Protein AF-A0A1G9D6D6-F1 (afdb_monomer)

Mean predicted aligned error: 4.67 Å

Radius of gyration: 12.06 Å; Cα contacts (8 Å, |Δi|>4): 28; chains: 1; bounding box: 26×21×31 Å

pLDDT: mean 88.31, std 6.35, range [62.0, 94.56]

Foldseek 3Di:
DDDVPDDDDDDDPVLLVVLVCCCPPVVDDLVVSCVVSVNPDSCPNVVSVVVVD

InterPro domains:
  IPR009057 Homedomain-like superfamily [SSF46689] (7-52)

Sequence (53 aa):
MAIKGQKFKTYSEELKLEAIRLHVEEKWTYRQINDHVGIQDKDRMKRWMRKYR

Nearest PDB structures (foldseek):
  2cob-assembly1_A  TM=6.386E-01  e=1.083E+00  Homo sapiens
  7aav-assembly1_L  TM=6.801E-01  e=2.982E+00  Homo sapiens
  3jb9-assembly1_W  TM=6.6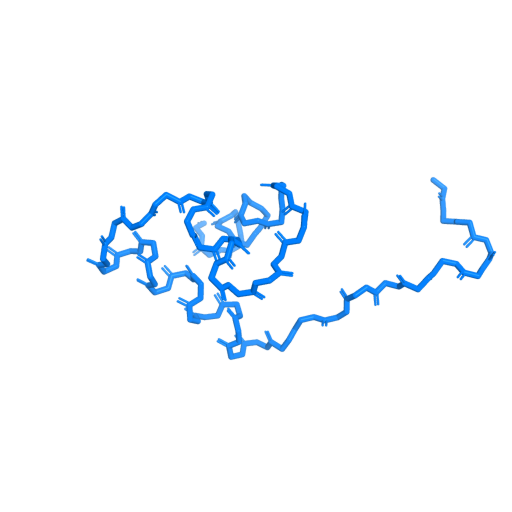90E-01  e=3.384E+00  Schizosaccharomyces pombe 972h-
  5mq0-assembly1_O  TM=7.200E-01  e=6.374E+00  Saccharomyces cerevisiae
  4bbs-assembly1_J  TM=6.627E-01  e=4.948E+00  Saccharomyces cerevisiae

Solvent-accessible surface area (backbone atoms only — not comparable to full-atom values): 3454 Å² total; per-residue (Å²): 134,87,59,94,86,68,80,77,87,82,76,58,68,66,62,52,50,51,53,50,45,43,37,69,77,71,61,47,49,68,65,59,44,25,66,71,75,68,46,85,56,81,64,52,56,59,56,52,51,64,71,75,105

Secondary structure (DSSP, 8-state):
-PPTT-------HHHHHHHHHHHHTS---HHHHHHHTT---TTHHHHHHHHH-

Structure (mmCIF, N/CA/C/O backb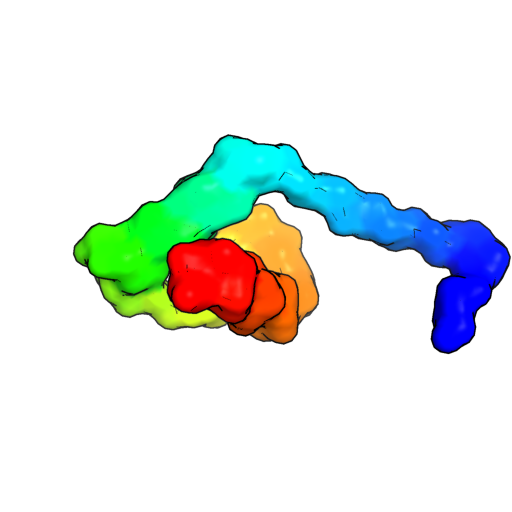one):
data_AF-A0A1G9D6D6-F1
#
_entry.id   AF-A0A1G9D6D6-F1
#
loop_
_atom_site.group_PDB
_atom_site.id
_atom_site.type_symbol
_atom_site.label_atom_id
_atom_site.label_alt_id
_atom_site.label_comp_id
_atom_site.label_asym_id
_atom_site.label_entity_id
_atom_site.label_seq_id
_atom_site.pdbx_PDB_ins_code
_atom_site.Cartn_x
_atom_site.Cartn_y
_atom_site.Cartn_z
_atom_site.occupancy
_atom_site.B_iso_or_equiv
_atom_site.auth_seq_id
_atom_site.auth_comp_id
_atom_site.auth_asym_id
_atom_site.auth_atom_id
_atom_site.pdbx_PDB_model_num
ATOM 1 N N . MET A 1 1 ? 11.356 -14.619 -13.717 1.00 62.00 1 MET A N 1
ATOM 2 C CA . MET A 1 1 ? 12.484 -14.083 -14.509 1.00 62.00 1 MET A CA 1
ATOM 3 C C . MET A 1 1 ? 12.288 -12.586 -14.664 1.00 62.00 1 MET A C 1
ATOM 5 O O . MET A 1 1 ? 11.187 -12.186 -15.022 1.00 62.00 1 MET A O 1
ATOM 9 N N . ALA A 1 2 ? 13.287 -11.769 -14.331 1.00 72.62 2 ALA A N 1
ATOM 10 C CA . ALA A 1 2 ? 13.235 -10.336 -14.618 1.00 72.62 2 ALA A CA 1
ATOM 11 C C . ALA A 1 2 ? 13.566 -10.124 -16.100 1.00 72.62 2 ALA A C 1
ATOM 13 O O . ALA A 1 2 ? 14.549 -10.677 -16.594 1.00 72.62 2 ALA A O 1
ATOM 14 N N . ILE A 1 3 ? 12.733 -9.371 -16.816 1.00 84.69 3 ILE A N 1
ATOM 15 C CA . ILE A 1 3 ? 12.955 -9.084 -18.238 1.00 84.69 3 ILE A CA 1
ATOM 16 C C . ILE A 1 3 ? 13.947 -7.920 -18.333 1.00 84.69 3 ILE A C 1
ATOM 18 O O . ILE A 1 3 ? 13.809 -6.924 -17.619 1.00 84.69 3 ILE A O 1
ATOM 22 N N . LYS A 1 4 ? 14.956 -8.027 -19.207 1.00 81.88 4 LYS A N 1
ATOM 23 C CA . LYS A 1 4 ? 15.926 -6.948 -19.449 1.00 81.88 4 LYS A CA 1
ATOM 24 C C . LYS A 1 4 ? 15.172 -5.671 -19.852 1.00 81.88 4 LYS A C 1
ATOM 26 O O . LYS A 1 4 ? 14.453 -5.674 -20.843 1.00 81.88 4 LYS A O 1
ATOM 31 N N . GLY A 1 5 ? 15.319 -4.603 -19.064 1.00 81.62 5 GLY A N 1
ATOM 32 C CA . GLY A 1 5 ? 14.602 -3.331 -19.253 1.00 81.62 5 GLY A CA 1
ATOM 33 C C . GLY A 1 5 ? 13.355 -3.138 -18.378 1.00 81.62 5 GLY A C 1
ATOM 34 O O . GLY A 1 5 ? 12.744 -2.071 -18.420 1.00 81.62 5 GLY A O 1
ATOM 35 N N . GLN A 1 6 ? 12.984 -4.117 -17.547 1.00 80.88 6 GLN A N 1
ATOM 36 C CA . GLN A 1 6 ? 11.891 -3.969 -16.586 1.00 80.88 6 GLN A CA 1
ATOM 37 C C . GLN A 1 6 ? 12.250 -2.925 -15.517 1.00 80.88 6 GLN A C 1
ATOM 39 O O . GLN A 1 6 ? 13.148 -3.130 -14.701 1.00 80.88 6 GLN A O 1
ATOM 44 N N . LYS A 1 7 ? 11.521 -1.805 -15.499 1.00 77.06 7 LYS A N 1
ATOM 45 C CA . LYS A 1 7 ? 11.640 -0.798 -14.439 1.00 77.06 7 LYS A CA 1
ATOM 46 C C . LYS A 1 7 ? 10.793 -1.222 -13.244 1.00 77.06 7 LYS A C 1
ATOM 48 O O . LYS A 1 7 ? 9.571 -1.332 -13.344 1.00 77.06 7 LYS A O 1
ATOM 53 N N . PHE A 1 8 ? 11.436 -1.451 -12.105 1.00 77.62 8 PHE A N 1
ATOM 54 C CA . PHE A 1 8 ? 10.725 -1.683 -10.854 1.00 77.62 8 PHE A CA 1
ATOM 55 C C . PHE A 1 8 ? 10.283 -0.343 -10.270 1.00 77.62 8 PHE A C 1
ATOM 57 O O . PHE A 1 8 ? 11.109 0.535 -10.039 1.00 77.62 8 PHE A O 1
ATOM 64 N N . LYS A 1 9 ? 8.978 -0.191 -10.012 1.00 81.19 9 LYS A N 1
ATOM 65 C CA . LYS A 1 9 ? 8.477 0.935 -9.218 1.00 81.19 9 LYS A CA 1
ATOM 66 C C . LYS A 1 9 ? 8.999 0.786 -7.788 1.00 81.19 9 LYS A C 1
ATOM 68 O O . LYS A 1 9 ? 8.642 -0.173 -7.093 1.00 81.19 9 LYS A O 1
ATOM 73 N N . THR A 1 10 ? 9.854 1.714 -7.378 1.00 84.06 10 THR A N 1
ATOM 74 C CA . THR A 1 10 ? 10.246 1.906 -5.986 1.00 84.06 10 THR A CA 1
ATOM 75 C C . THR A 1 10 ? 9.203 2.786 -5.309 1.00 84.06 10 THR A C 1
ATOM 77 O O . THR A 1 10 ? 8.726 3.761 -5.879 1.00 84.06 10 THR A O 1
ATOM 80 N N . TYR A 1 11 ? 8.811 2.396 -4.102 1.00 86.81 11 TYR A N 1
ATOM 81 C CA . TYR A 1 11 ? 7.912 3.171 -3.255 1.00 86.81 11 TYR A CA 1
ATOM 82 C C . TYR A 1 11 ? 8.707 3.592 -2.026 1.00 86.81 11 TYR A C 1
ATOM 84 O O . TYR A 1 11 ? 9.405 2.745 -1.446 1.00 86.81 11 TYR A O 1
ATOM 92 N N . SER A 1 12 ? 8.613 4.872 -1.662 1.00 89.94 12 SER A N 1
ATOM 93 C CA . SER A 1 12 ? 9.227 5.407 -0.448 1.00 89.94 12 SER A CA 1
ATOM 94 C C . SER A 1 12 ? 8.670 4.704 0.789 1.00 89.94 12 SER A C 1
ATOM 96 O O . SER A 1 12 ? 7.600 4.091 0.756 1.00 89.94 12 SER A O 1
ATOM 98 N N . GLU A 1 13 ? 9.430 4.724 1.879 1.00 89.06 13 GLU A N 1
ATOM 99 C CA . GLU A 1 13 ? 8.974 4.150 3.149 1.00 89.06 13 GLU A CA 1
ATOM 100 C C . GLU A 1 13 ? 7.805 4.934 3.735 1.00 89.06 13 GLU A C 1
ATOM 102 O O . GLU A 1 13 ? 6.860 4.319 4.215 1.00 89.06 13 GLU A O 1
ATOM 107 N N . GLU A 1 14 ? 7.813 6.256 3.578 1.00 91.12 14 GLU A N 1
ATOM 108 C CA . GLU A 1 14 ? 6.710 7.144 3.957 1.00 91.12 14 GLU A CA 1
ATOM 109 C C . GLU A 1 14 ? 5.384 6.694 3.335 1.00 91.12 14 GLU A C 1
ATOM 111 O O . GLU A 1 14 ? 4.411 6.475 4.049 1.00 91.12 14 GLU A O 1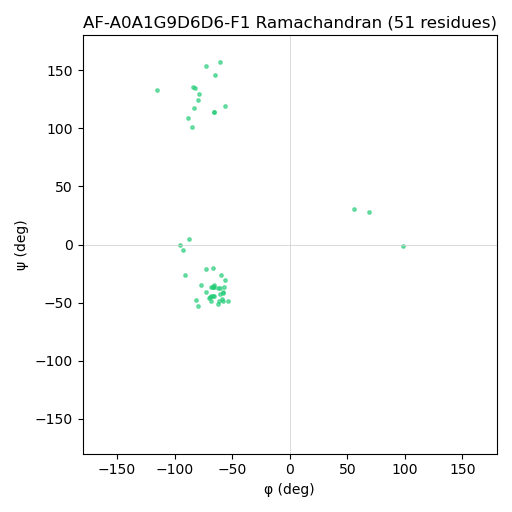
ATOM 116 N N . LEU A 1 15 ? 5.377 6.417 2.025 1.00 92.31 15 LEU A N 1
ATOM 117 C CA . LEU A 1 15 ? 4.180 5.966 1.312 1.00 92.31 15 LEU A CA 1
ATOM 118 C C . LEU A 1 15 ? 3.710 4.583 1.793 1.00 92.31 15 LEU A C 1
ATOM 120 O O . LEU A 1 15 ? 2.513 4.310 1.870 1.00 92.31 15 LEU A O 1
ATOM 124 N N . LYS A 1 16 ? 4.645 3.694 2.155 1.00 91.75 16 LYS A N 1
ATOM 125 C CA . LYS A 1 16 ? 4.296 2.389 2.743 1.00 91.75 16 LYS A CA 1
ATOM 126 C C . LYS A 1 16 ? 3.653 2.555 4.115 1.00 91.75 16 LYS A C 1
ATOM 128 O O . LYS A 1 16 ? 2.678 1.865 4.401 1.00 91.75 16 LYS A O 1
ATOM 133 N N . LEU A 1 17 ? 4.210 3.428 4.953 1.00 92.69 17 LEU A N 1
ATOM 134 C CA . LEU A 1 17 ? 3.712 3.698 6.299 1.00 92.69 17 LEU A CA 1
ATOM 135 C C . LEU A 1 17 ? 2.332 4.346 6.251 1.00 92.69 17 LEU A C 1
ATOM 137 O O . LEU A 1 17 ? 1.440 3.898 6.963 1.00 92.69 17 LEU A O 1
ATOM 141 N N . GLU A 1 18 ? 2.131 5.319 5.366 1.00 93.38 18 GLU A N 1
ATOM 142 C CA . GLU A 1 18 ? 0.833 5.950 5.129 1.00 93.38 18 GLU A CA 1
ATOM 143 C C . GLU A 1 18 ? -0.219 4.916 4.704 1.00 93.38 18 GLU A C 1
ATOM 145 O O . GLU A 1 18 ? -1.282 4.816 5.314 1.00 93.38 18 GLU A O 1
ATOM 150 N N . ALA A 1 19 ? 0.110 4.054 3.73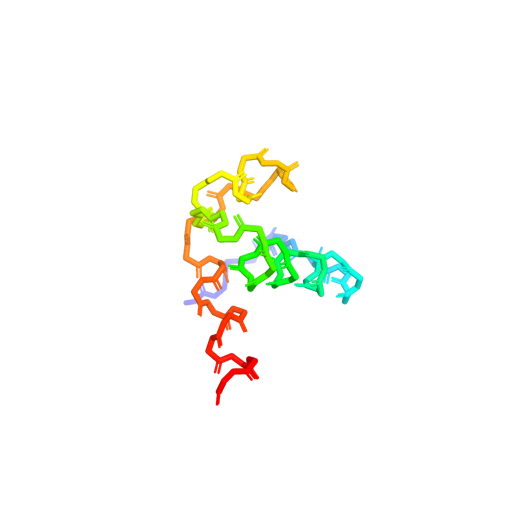9 1.00 93.31 19 ALA A N 1
ATOM 151 C CA . ALA A 1 19 ? -0.789 2.997 3.284 1.00 93.31 19 ALA A CA 1
ATOM 152 C C . ALA A 1 19 ? -1.141 1.981 4.391 1.00 93.31 19 ALA A C 1
ATOM 154 O O . ALA A 1 19 ? -2.276 1.505 4.462 1.00 93.31 19 ALA A O 1
ATOM 155 N N . ILE A 1 20 ? -0.188 1.637 5.265 1.00 92.00 20 ILE A N 1
ATOM 156 C CA . ILE A 1 20 ? -0.440 0.770 6.429 1.00 92.00 20 ILE A CA 1
ATOM 157 C C . ILE A 1 20 ? -1.321 1.496 7.451 1.00 92.00 20 ILE A C 1
ATOM 159 O O . ILE A 1 20 ? -2.284 0.912 7.946 1.00 92.00 20 ILE A O 1
ATOM 163 N N . ARG A 1 21 ? -1.034 2.770 7.734 1.00 94.00 21 ARG A N 1
ATOM 164 C CA . ARG A 1 21 ? -1.794 3.603 8.669 1.00 94.00 21 ARG A CA 1
ATOM 165 C C . ARG A 1 21 ? -3.257 3.730 8.248 1.00 94.00 21 ARG A C 1
ATOM 16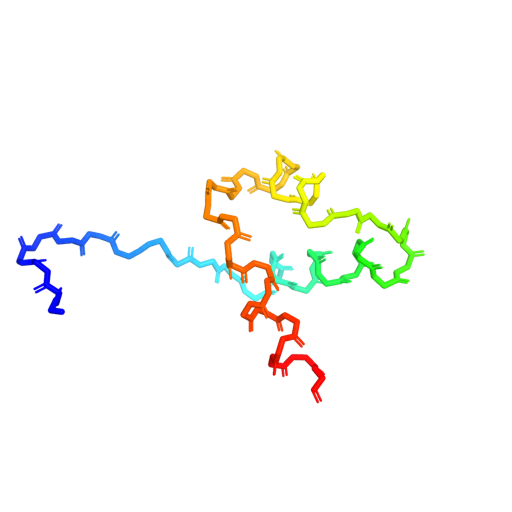7 O O . ARG A 1 21 ? -4.131 3.462 9.065 1.00 94.00 21 ARG A O 1
ATOM 174 N N . LEU A 1 22 ? -3.526 4.010 6.971 1.00 94.12 22 LEU A N 1
ATOM 175 C CA . LEU A 1 22 ? -4.883 4.059 6.405 1.00 94.12 22 LEU A CA 1
ATOM 176 C C . LEU A 1 22 ? -5.645 2.737 6.593 1.00 94.12 22 LEU A C 1
ATOM 178 O O . LEU A 1 22 ? -6.850 2.723 6.846 1.00 94.12 22 LEU A O 1
ATOM 182 N N . HIS A 1 23 ? -4.953 1.599 6.499 1.00 93.06 23 HIS A N 1
ATOM 183 C CA . HIS A 1 23 ? -5.580 0.303 6.738 1.00 93.06 23 HIS A CA 1
ATOM 184 C C . HIS A 1 23 ? -5.872 0.048 8.223 1.00 93.06 23 HIS A C 1
ATOM 186 O O . HIS A 1 23 ? -6.910 -0.522 8.552 1.00 93.06 23 HIS A O 1
ATOM 192 N N . VAL A 1 24 ? -4.954 0.425 9.114 1.00 92.50 24 VAL A N 1
ATOM 193 C CA . VAL A 1 24 ? -5.045 0.123 10.550 1.00 92.50 24 VAL A CA 1
ATOM 194 C C . VAL A 1 24 ? -5.966 1.103 11.280 1.00 92.50 24 VAL A C 1
ATOM 196 O O . VAL A 1 24 ? -6.836 0.662 12.029 1.00 92.50 24 VAL A O 1
ATOM 199 N N . GLU A 1 25 ? -5.798 2.406 11.056 1.00 93.62 25 GLU A N 1
ATOM 200 C CA . GLU A 1 25 ? -6.564 3.465 11.726 1.00 93.62 25 GLU A CA 1
ATOM 201 C C . GLU A 1 25 ? -7.942 3.642 11.084 1.00 93.62 25 GLU A C 1
ATOM 203 O O . GLU A 1 25 ? -8.963 3.556 11.763 1.00 93.62 25 GLU A O 1
ATOM 208 N N . GLU A 1 26 ? -7.985 3.835 9.764 1.00 91.50 26 GLU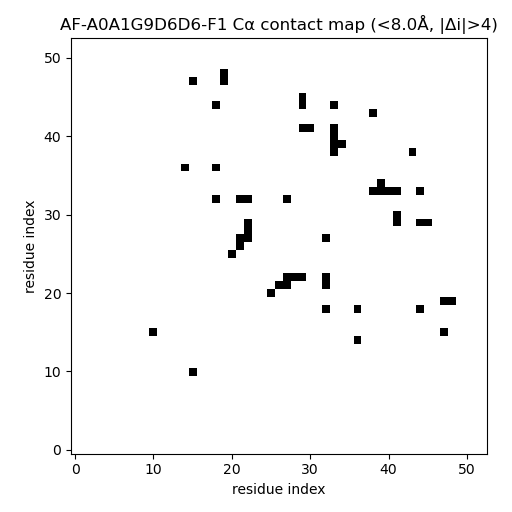 A N 1
ATOM 209 C CA . GLU A 1 26 ? -9.225 4.183 9.059 1.00 91.50 26 GLU A CA 1
ATOM 210 C C . GLU A 1 26 ? -9.987 2.961 8.522 1.00 91.50 26 GLU A C 1
ATOM 212 O O . GLU A 1 26 ? -11.091 3.090 7.993 1.00 91.50 26 GLU A O 1
ATOM 217 N N . LYS A 1 27 ? -9.418 1.756 8.658 1.00 92.69 27 LYS A N 1
ATOM 218 C CA . LYS A 1 27 ? -9.985 0.490 8.157 1.00 92.69 27 LYS A CA 1
ATOM 219 C C . LYS A 1 27 ? -10.284 0.488 6.657 1.00 92.69 27 LYS A C 1
ATOM 221 O O . LYS A 1 27 ? -11.182 -0.224 6.199 1.00 92.69 27 LYS A O 1
ATOM 226 N N . TRP A 1 28 ? -9.510 1.234 5.871 1.00 94.56 28 TRP A N 1
ATOM 227 C CA . TRP A 1 28 ? -9.673 1.240 4.421 1.00 94.56 28 TRP A CA 1
ATOM 228 C C . TRP A 1 28 ? -9.355 -0.127 3.819 1.00 94.56 28 TRP A C 1
ATOM 230 O O . TRP A 1 28 ? -8.459 -0.856 4.260 1.00 94.56 28 TRP A O 1
ATOM 240 N N . THR A 1 29 ? -10.070 -0.475 2.754 1.00 92.94 29 THR A N 1
ATOM 241 C CA . THR A 1 29 ? -9.771 -1.684 1.984 1.00 92.94 29 THR A CA 1
ATOM 242 C C . THR A 1 29 ? -8.493 -1.502 1.165 1.00 92.94 29 THR A C 1
ATOM 244 O O . THR A 1 29 ? -8.160 -0.399 0.733 1.00 92.94 29 THR A O 1
ATOM 247 N N . TYR A 1 30 ? -7.800 -2.602 0.853 1.00 92.69 30 TYR A N 1
ATOM 248 C CA . TYR A 1 30 ? -6.599 -2.549 0.004 1.00 92.69 30 TYR A CA 1
ATOM 249 C C . TYR A 1 30 ? -6.850 -1.895 -1.355 1.00 92.69 30 TYR A C 1
ATOM 251 O O . TYR A 1 30 ? -5.944 -1.286 -1.912 1.00 92.69 30 TYR A O 1
ATOM 259 N N . ARG A 1 31 ? -8.072 -2.011 -1.890 1.00 91.38 31 ARG A N 1
ATOM 260 C CA . ARG A 1 31 ? -8.448 -1.365 -3.148 1.00 91.38 31 ARG A CA 1
ATOM 261 C C . ARG A 1 31 ? -8.506 0.153 -2.999 1.00 91.38 31 ARG A C 1
ATOM 263 O O . ARG A 1 31 ? -7.892 0.835 -3.802 1.00 91.38 31 ARG A O 1
ATOM 270 N N . GLN A 1 32 ? -9.180 0.655 -1.965 1.00 92.62 32 GLN A N 1
ATOM 271 C CA . GLN A 1 32 ? -9.271 2.096 -1.708 1.00 92.62 32 GLN A CA 1
ATOM 272 C C . GLN A 1 32 ? -7.892 2.711 -1.480 1.00 92.62 32 GLN A C 1
ATOM 274 O O . GLN A 1 32 ? -7.590 3.751 -2.051 1.00 92.62 32 GLN A O 1
ATOM 279 N N . ILE A 1 33 ? -7.038 2.033 -0.710 1.00 93.62 33 ILE A N 1
ATOM 280 C CA . ILE A 1 33 ? -5.665 2.485 -0.475 1.00 93.62 33 ILE A CA 1
ATOM 281 C C . ILE A 1 33 ? -4.903 2.515 -1.799 1.00 93.62 33 ILE A C 1
ATOM 283 O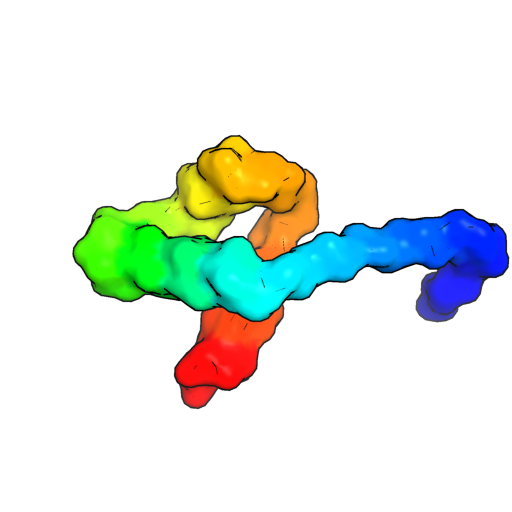 O . ILE A 1 33 ? -4.347 3.541 -2.153 1.00 93.62 33 ILE A O 1
ATOM 287 N N . ASN A 1 34 ? -4.928 1.430 -2.577 1.00 91.50 34 ASN A N 1
ATOM 288 C CA . ASN A 1 34 ? -4.242 1.380 -3.866 1.00 91.50 34 ASN A CA 1
ATOM 289 C C . ASN A 1 34 ? -4.712 2.469 -4.841 1.00 91.50 34 ASN A C 1
ATOM 291 O O . ASN A 1 34 ? -3.872 3.070 -5.508 1.00 91.50 34 ASN A O 1
ATOM 295 N N . ASP A 1 35 ? -6.017 2.731 -4.906 1.00 92.50 35 ASP A N 1
ATOM 296 C CA . 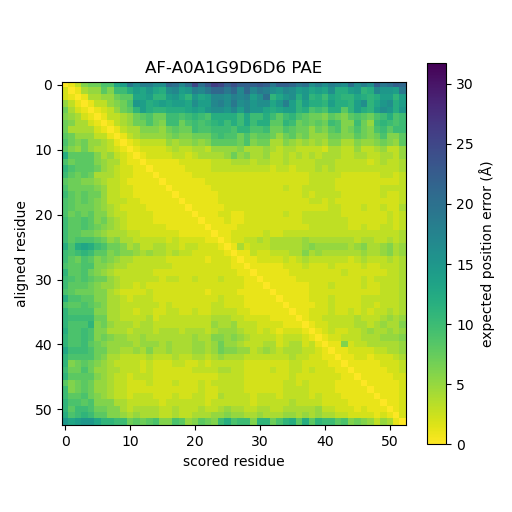ASP A 1 35 ? -6.578 3.791 -5.745 1.00 92.50 35 ASP A CA 1
ATOM 297 C C . ASP A 1 35 ? -6.129 5.180 -5.243 1.00 92.50 35 ASP A C 1
ATOM 299 O O . ASP A 1 35 ? -5.791 6.042 -6.050 1.00 92.50 35 ASP A O 1
ATOM 303 N N . HIS A 1 36 ? -6.026 5.369 -3.924 1.00 90.81 36 HIS A N 1
ATOM 304 C CA . HIS A 1 36 ? -5.587 6.616 -3.291 1.00 90.81 36 HIS A CA 1
ATOM 305 C C . HIS A 1 36 ? -4.094 6.918 -3.486 1.00 90.81 36 HIS A C 1
ATOM 307 O O . HIS A 1 36 ? -3.745 8.025 -3.884 1.00 90.81 36 HIS A O 1
ATOM 313 N N . VAL A 1 37 ? -3.209 5.934 -3.290 1.00 88.69 37 VAL A N 1
ATOM 314 C CA . VAL A 1 37 ? -1.752 6.096 -3.496 1.00 88.69 37 VAL A CA 1
ATOM 315 C C . VAL A 1 37 ? -1.296 5.828 -4.940 1.00 88.69 37 VAL A C 1
ATOM 317 O O . VAL A 1 37 ? -0.098 5.835 -5.231 1.00 88.69 37 VAL A O 1
ATOM 320 N N . GLY A 1 38 ? -2.218 5.575 -5.874 1.00 87.94 38 GLY A N 1
ATOM 321 C CA . GLY A 1 38 ? -1.898 5.349 -7.292 1.00 87.94 38 GLY A CA 1
ATOM 322 C C . GLY A 1 38 ? -1.152 4.032 -7.568 1.00 87.94 38 GLY A C 1
ATOM 323 O O . GLY A 1 38 ? -0.368 3.912 -8.519 1.00 87.94 38 GLY A O 1
ATOM 324 N N . ILE A 1 39 ? -1.365 3.017 -6.731 1.00 88.69 39 ILE A N 1
ATOM 325 C CA . ILE A 1 39 ? -0.750 1.696 -6.854 1.00 88.69 39 ILE A CA 1
ATOM 326 C C . ILE A 1 39 ? -1.618 0.809 -7.747 1.00 88.69 39 ILE A C 1
ATOM 328 O O . ILE A 1 39 ? -2.657 0.301 -7.350 1.00 88.69 39 ILE A O 1
ATOM 332 N N . GLN A 1 40 ? -1.137 0.523 -8.955 1.00 86.19 40 GLN A N 1
ATOM 333 C CA . GLN A 1 40 ? -1.822 -0.398 -9.876 1.00 86.19 40 GLN A CA 1
ATOM 334 C C . GLN A 1 40 ? -1.710 -1.879 -9.460 1.00 86.19 40 GLN A C 1
ATOM 336 O O . GLN A 1 40 ? -2.491 -2.723 -9.897 1.00 86.19 40 GLN A O 1
ATOM 341 N N . ASP A 1 41 ? -0.719 -2.219 -8.632 1.00 87.88 41 ASP A N 1
ATOM 342 C CA . ASP A 1 41 ? -0.436 -3.590 -8.202 1.00 87.88 41 ASP A CA 1
ATOM 343 C C . ASP A 1 41 ? -1.307 -3.982 -6.995 1.00 87.88 41 ASP A C 1
ATOM 345 O O . ASP A 1 41 ? -1.005 -3.653 -5.845 1.00 87.88 41 ASP A O 1
ATOM 349 N N . LYS A 1 42 ? -2.377 -4.739 -7.263 1.00 85.00 42 LYS A N 1
ATOM 350 C CA . LYS A 1 42 ? -3.357 -5.190 -6.258 1.00 85.00 42 LYS A CA 1
ATOM 351 C C . LYS A 1 42 ? -2.752 -6.040 -5.135 1.00 85.00 42 LYS A C 1
ATOM 353 O O . LYS A 1 42 ? -3.274 -6.037 -4.021 1.00 85.00 42 LYS A O 1
ATOM 358 N N . ASP A 1 43 ? -1.644 -6.732 -5.393 1.00 89.62 43 ASP A N 1
ATOM 359 C CA . ASP A 1 43 ? -0.967 -7.583 -4.409 1.00 89.62 43 ASP A CA 1
ATOM 360 C C . ASP A 1 43 ? 0.181 -6.864 -3.690 1.00 89.62 43 ASP A C 1
ATOM 362 O O . ASP A 1 43 ? 0.848 -7.447 -2.825 1.00 89.62 43 ASP A O 1
ATOM 366 N N . ARG A 1 44 ? 0.441 -5.596 -4.024 1.00 90.81 44 ARG A N 1
ATOM 367 C CA . ARG A 1 44 ? 1.446 -4.781 -3.337 1.00 90.81 44 ARG A CA 1
ATOM 368 C C . ARG A 1 44 ? 1.099 -4.617 -1.865 1.00 90.81 44 ARG A C 1
ATOM 370 O O . ARG A 1 44 ? 1.937 -4.893 -1.009 1.00 90.81 44 ARG A O 1
ATOM 377 N N . MET A 1 45 ? -0.151 -4.261 -1.584 1.00 90.75 45 MET A N 1
ATOM 378 C CA . MET A 1 45 ? -0.586 -3.954 -0.228 1.00 90.75 45 MET A CA 1
ATOM 379 C C . MET A 1 45 ? -0.556 -5.188 0.681 1.00 90.75 45 MET A C 1
ATOM 381 O O . MET A 1 45 ? -0.082 -5.119 1.812 1.00 90.75 45 MET A O 1
ATOM 385 N N . LYS A 1 46 ? -0.897 -6.367 0.139 1.00 91.19 46 LYS A N 1
ATOM 386 C CA . LYS A 1 46 ? -0.718 -7.653 0.835 1.00 91.19 46 LYS A CA 1
ATOM 387 C C . LYS A 1 46 ? 0.740 -7.905 1.228 1.00 91.19 46 LYS A C 1
ATOM 389 O O . LYS A 1 46 ? 1.004 -8.404 2.318 1.00 91.19 46 LYS A O 1
ATOM 394 N N . ARG A 1 47 ? 1.698 -7.580 0.351 1.00 91.88 47 ARG A N 1
ATOM 395 C CA . ARG A 1 47 ? 3.134 -7.742 0.641 1.00 91.88 47 ARG A CA 1
ATOM 396 C C . ARG A 1 47 ? 3.624 -6.782 1.718 1.00 91.88 47 ARG A C 1
ATOM 398 O O . ARG A 1 47 ? 4.474 -7.179 2.504 1.00 91.88 47 ARG A O 1
ATOM 405 N N . TRP A 1 48 ? 3.114 -5.553 1.758 1.00 92.06 48 TRP A N 1
ATOM 406 C CA . TRP A 1 48 ? 3.459 -4.598 2.816 1.00 92.06 48 TRP A CA 1
ATOM 407 C C . TRP A 1 48 ? 2.883 -5.033 4.161 1.00 92.06 48 TRP A C 1
ATOM 409 O O . TRP A 1 48 ? 3.629 -5.119 5.131 1.00 92.06 48 TRP A O 1
ATOM 419 N N . MET A 1 49 ? 1.619 -5.456 4.1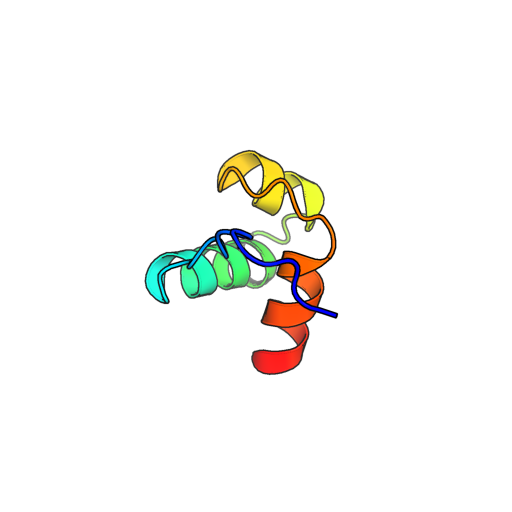91 1.00 90.00 49 MET A N 1
ATOM 420 C CA . MET A 1 49 ? 0.986 -5.977 5.407 1.00 90.00 49 MET A CA 1
ATOM 421 C C . MET A 1 49 ? 1.688 -7.220 5.970 1.00 90.00 49 MET A C 1
ATOM 423 O O . MET A 1 49 ? 1.830 -7.333 7.179 1.00 90.00 49 MET A O 1
ATOM 427 N N . ARG A 1 50 ? 2.189 -8.120 5.111 1.00 90.94 50 ARG A N 1
ATOM 428 C CA . ARG A 1 50 ? 2.996 -9.287 5.528 1.00 90.94 50 ARG A CA 1
ATOM 429 C C . ARG A 1 50 ? 4.363 -8.947 6.123 1.00 90.94 50 ARG A C 1
ATOM 431 O O . ARG A 1 50 ? 4.981 -9.821 6.705 1.00 90.94 50 ARG A O 1
ATOM 438 N N . LYS A 1 51 ? 4.898 -7.754 5.855 1.00 87.81 51 LYS A N 1
ATOM 439 C CA . LYS A 1 51 ? 6.148 -7.289 6.475 1.00 87.81 51 LYS A CA 1
ATOM 440 C C . LYS A 1 51 ? 5.889 -6.515 7.760 1.00 87.81 51 LYS A C 1
ATOM 442 O O . LYS A 1 51 ? 6.778 -6.421 8.591 1.00 87.81 51 LYS A O 1
ATOM 447 N N . TYR A 1 52 ? 4.706 -5.918 7.863 1.00 86.69 52 TYR A N 1
ATOM 448 C CA . TYR A 1 52 ? 4.276 -5.171 9.034 1.00 86.69 52 TYR A CA 1
ATOM 449 C C . TYR A 1 52 ? 3.844 -6.087 10.190 1.00 86.69 52 TYR A C 1
ATOM 451 O O . TYR A 1 52 ? 4.077 -5.746 11.344 1.00 86.69 52 TYR A O 1
ATOM 459 N N . ARG A 1 53 ? 3.226 -7.234 9.879 1.00 74.31 53 ARG A N 1
ATOM 460 C CA . ARG A 1 53 ? 2.801 -8.263 10.838 1.00 74.31 53 ARG A CA 1
ATOM 461 C C . ARG A 1 53 ? 3.705 -9.483 10.767 1.00 74.31 53 ARG A C 1
ATOM 463 O O . ARG A 1 53 ? 3.999 -10.033 11.846 1.00 74.31 53 ARG A O 1
#

Organism: Aneurinibacillus migulanus (NCBI:txid47500)